Protein AF-0000000077039794 (afdb_homodimer)

Radius of gyration: 15.67 Å; Cα contacts (8 Å, |Δi|>4): 277; chains: 2; bounding box: 22×49×35 Å

Organism: Burkholderia multivorans (strain ATCC 17616 / 249) (NCBI:txid395019)

Foldseek 3Di:
DDKDWDDDVNWTKMWDADPVFWIFIDIPNDTDDIDGLVVLVVLLCVVDDVDDDCPVPDSNNSRVSVVVVVVVVD/DDKDWDDDVNWTKMWDADPVFWIFIDIPNDTDDIDGLVVLVVLLCVVDDVDDDCPVPDSNNSRVSVVVVVVVVD

Secondary structure (DSSP, 8-state):
-EEEEEEETTEEEEEEE-TTSEEEEEETTEEEEEEEHHHHHHHHHHHS-TT---TT-BHHHHHHHHHHHHHHH-/-EEEEEEETTEEEEEEE-TTSEEEEEETTEEEEEEEHHHHHHHHHHHS-TT---TT-BHHHHHHHHHHHHHHH-

Structure (mmCIF, N/CA/C/O backbone):
data_AF-0000000077039794-model_v1
#
loop_
_entity.id
_entity.type
_entity.pdbx_description
1 polymer 'Bacteriophage protein'
#
loop_
_atom_site.group_PDB
_atom_site.id
_atom_site.type_symbol
_atom_site.label_atom_id
_atom_site.label_alt_id
_atom_site.label_comp_id
_atom_site.label_asym_id
_atom_site.label_entity_id
_atom_site.label_seq_id
_atom_site.pdbx_PDB_ins_code
_atom_site.Cartn_x
_atom_site.Cartn_y
_atom_site.Cartn_z
_atom_site.occupancy
_atom_site.B_iso_or_equiv
_atom_site.auth_seq_id
_atom_site.auth_comp_id
_atom_site.auth_asym_id
_atom_site.auth_atom_id
_atom_site.pdbx_PDB_model_num
ATOM 1 N N . MET A 1 1 ? -3.852 9.547 -9.547 1 80.69 1 MET A N 1
ATOM 2 C CA . MET A 1 1 ? -3.273 10.227 -8.398 1 80.69 1 MET A CA 1
ATOM 3 C C . MET A 1 1 ? -4.293 10.352 -7.266 1 80.69 1 MET A C 1
ATOM 5 O O . MET A 1 1 ? -5.496 10.422 -7.516 1 80.69 1 MET A O 1
ATOM 9 N N . ILE A 1 2 ? -3.773 10.094 -6 1 92.56 2 ILE A N 1
ATOM 10 C CA . ILE A 1 2 ? -4.676 10.117 -4.855 1 92.56 2 ILE A CA 1
ATOM 11 C C . ILE A 1 2 ? -4.227 11.188 -3.865 1 92.56 2 ILE A C 1
ATOM 13 O O . ILE A 1 2 ? -3.045 11.273 -3.527 1 92.56 2 ILE A O 1
ATOM 17 N N . ASP A 1 3 ? -5.262 11.977 -3.473 1 94.94 3 ASP A N 1
ATOM 18 C CA . ASP A 1 3 ? -5.02 13 -2.461 1 94.94 3 ASP A CA 1
ATOM 19 C C . ASP A 1 3 ? -5.859 12.742 -1.21 1 94.94 3 ASP A C 1
ATOM 21 O O . ASP A 1 3 ? -7.062 12.484 -1.305 1 94.94 3 ASP A O 1
ATOM 25 N N . VAL A 1 4 ? -5.172 12.859 -0.052 1 96.81 4 VAL A N 1
ATOM 26 C CA . VAL A 1 4 ? -5.859 12.758 1.231 1 96.81 4 VAL A CA 1
ATOM 27 C C . VAL A 1 4 ? -5.594 14.016 2.059 1 96.81 4 VAL A C 1
ATOM 29 O O . VAL A 1 4 ? -4.445 14.453 2.182 1 96.81 4 VAL A O 1
ATOM 32 N N . PHE A 1 5 ? -6.672 14.516 2.562 1 96.88 5 PHE A N 1
ATOM 33 C CA . PHE A 1 5 ? -6.578 15.719 3.383 1 96.88 5 PHE A CA 1
ATOM 34 C C . PHE A 1 5 ? -7.023 15.43 4.812 1 96.88 5 PHE A C 1
ATOM 36 O O . PHE A 1 5 ? -7.973 14.68 5.031 1 96.88 5 PHE A O 1
ATOM 43 N N . GLN A 1 6 ? -6.219 16.109 5.73 1 96.94 6 GLN A N 1
ATOM 44 C CA . GLN A 1 6 ? -6.582 15.922 7.129 1 96.94 6 GLN A CA 1
ATOM 45 C C . GLN A 1 6 ? -6.117 17.109 7.98 1 96.94 6 GLN A C 1
ATOM 47 O O . GLN A 1 6 ? -4.988 17.578 7.828 1 96.94 6 GLN A O 1
ATOM 52 N N . THR A 1 7 ? -6.973 17.469 8.797 1 97.12 7 T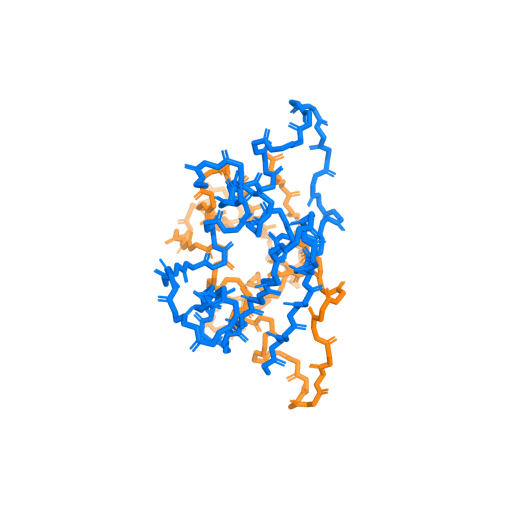HR A N 1
ATOM 53 C CA . THR A 1 7 ? -6.621 18.5 9.773 1 97.12 7 THR A CA 1
ATOM 54 C C . THR A 1 7 ? -6.48 17.891 11.172 1 97.12 7 THR A C 1
ATOM 56 O O . THR A 1 7 ? -7.355 17.141 11.617 1 97.12 7 THR A O 1
ATOM 59 N N . ILE A 1 8 ? -5.363 18.188 11.758 1 96.69 8 ILE A N 1
ATOM 60 C CA . ILE A 1 8 ? -5.09 17.734 13.125 1 96.69 8 ILE A CA 1
ATOM 61 C C . ILE A 1 8 ? -4.84 18.953 14.023 1 96.69 8 ILE A C 1
ATOM 63 O O . ILE A 1 8 ? -3.82 19.625 13.891 1 96.69 8 ILE A O 1
ATOM 67 N N . GLY A 1 9 ? -5.727 19.141 15 1 94.94 9 GLY A N 1
ATOM 68 C CA . GLY A 1 9 ? -5.676 20.422 15.688 1 94.94 9 GLY A CA 1
ATOM 69 C C . GLY A 1 9 ? -5.805 21.594 14.742 1 94.94 9 GLY A C 1
ATOM 70 O O . GLY A 1 9 ? -6.773 21.688 13.984 1 94.94 9 GLY A O 1
ATOM 71 N N . SER A 1 10 ? -4.797 22.438 14.781 1 94 10 SER A N 1
ATOM 72 C CA . SER A 1 10 ? -4.797 23.609 13.914 1 94 10 SER A CA 1
ATOM 73 C C . SER A 1 10 ? -3.91 23.391 12.695 1 94 10 SER A C 1
ATOM 75 O O . SER A 1 10 ? -3.783 24.281 11.852 1 94 10 SER A O 1
ATOM 77 N N . ARG A 1 11 ? -3.379 22.281 12.578 1 96.94 11 ARG A N 1
ATOM 78 C CA . ARG A 1 11 ? -2.441 21.969 11.508 1 96.94 11 ARG A CA 1
ATOM 79 C C . ARG A 1 11 ? -3.145 21.281 10.344 1 96.94 11 ARG A C 1
ATOM 81 O O . ARG A 1 11 ? -3.838 20.281 10.547 1 96.94 11 ARG A O 1
ATOM 88 N N . ALA A 1 12 ? -3.037 21.828 9.125 1 97.88 12 ALA A N 1
ATOM 89 C CA . ALA A 1 12 ? -3.615 21.234 7.918 1 97.88 12 ALA A CA 1
ATOM 90 C C . ALA A 1 12 ? -2.582 20.391 7.168 1 97.88 12 ALA A C 1
ATOM 92 O O . ALA A 1 12 ? -1.503 20.891 6.832 1 97.88 12 ALA A O 1
ATOM 93 N N . PHE A 1 13 ? -2.902 19.156 6.934 1 98.19 13 PHE A N 1
ATOM 94 C CA . PHE A 1 13 ? -1.989 18.25 6.246 1 98.19 13 PHE A CA 1
ATOM 95 C C . PHE A 1 13 ? -2.627 17.703 4.973 1 98.19 13 PHE A C 1
ATOM 97 O O . PHE A 1 13 ? -3.852 17.609 4.875 1 98.19 13 PHE A O 1
ATOM 104 N N . SER A 1 14 ? -1.766 17.297 4.035 1 97.56 14 SER A N 1
ATOM 105 C CA . SER A 1 14 ? -2.178 16.5 2.883 1 97.56 14 SER A CA 1
ATOM 106 C C . SER A 1 14 ? -1.088 15.523 2.471 1 97.56 14 SER A C 1
ATOM 108 O O . SER A 1 14 ? 0.091 15.742 2.76 1 97.56 14 SER A O 1
ATOM 110 N N . ALA A 1 15 ? -1.501 14.484 1.941 1 97.69 15 ALA A N 1
ATOM 111 C CA . ALA A 1 15 ? -0.62 13.477 1.356 1 97.69 15 ALA A CA 1
ATOM 112 C C . ALA A 1 15 ? -1.024 13.164 -0.081 1 97.69 15 ALA A C 1
ATOM 114 O O . ALA A 1 15 ? -2.201 12.922 -0.363 1 97.69 15 ALA A O 1
ATOM 115 N N . HIS A 1 16 ? -0.056 13.227 -1.006 1 96.5 16 HIS A N 1
ATOM 116 C CA . HIS A 1 16 ? -0.249 12.953 -2.426 1 96.5 16 HIS A CA 1
ATOM 117 C C . HIS A 1 16 ? 0.444 11.656 -2.836 1 96.5 16 HIS A C 1
ATOM 119 O O . HIS A 1 16 ? 1.665 11.531 -2.715 1 96.5 16 HIS A O 1
ATOM 125 N N . LEU A 1 17 ? -0.422 10.734 -3.307 1 96.44 17 LEU A N 1
ATOM 126 C CA . LEU A 1 17 ? 0.13 9.461 -3.773 1 96.44 17 LEU A CA 1
ATOM 127 C C . LEU A 1 17 ? 0.206 9.43 -5.297 1 96.44 17 LEU A C 1
ATOM 129 O O . LEU A 1 17 ? -0.817 9.539 -5.977 1 96.44 17 LEU A O 1
ATOM 133 N N . ALA A 1 18 ? 1.431 9.297 -5.801 1 94.19 18 ALA A N 1
ATOM 134 C CA . ALA A 1 18 ? 1.662 9.18 -7.238 1 94.19 18 ALA A CA 1
ATOM 135 C C . ALA A 1 18 ? 1.471 7.738 -7.707 1 94.19 18 ALA A C 1
ATOM 137 O O . ALA A 1 18 ? 1.396 6.816 -6.887 1 94.19 18 ALA A O 1
ATOM 138 N N . LYS A 1 19 ? 1.466 7.578 -8.977 1 89.75 19 LYS A N 1
ATOM 139 C CA . LYS A 1 19 ? 1.225 6.27 -9.586 1 89.75 19 LYS A CA 1
ATOM 140 C C . LYS A 1 19 ? 2.381 5.312 -9.305 1 89.75 19 LYS A C 1
ATOM 142 O O . LYS A 1 19 ? 2.197 4.094 -9.305 1 89.75 19 LYS A O 1
ATOM 147 N N . ASP A 1 20 ? 3.525 5.863 -9.031 1 87.56 20 ASP A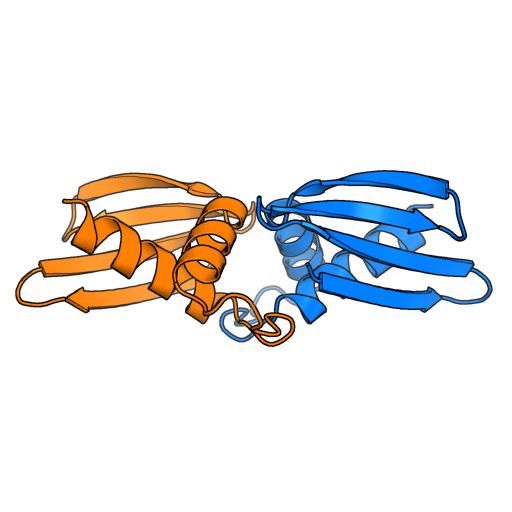 N 1
ATOM 148 C CA . ASP A 1 20 ? 4.703 5.031 -8.805 1 87.56 20 ASP A CA 1
ATOM 149 C C . ASP A 1 20 ? 4.844 4.664 -7.332 1 87.56 20 ASP A C 1
ATOM 151 O O . ASP A 1 20 ? 5.844 4.059 -6.93 1 87.56 20 ASP A O 1
ATOM 155 N N . GLY A 1 21 ? 3.906 5.102 -6.59 1 93.56 21 GLY A N 1
ATOM 156 C CA . GLY A 1 21 ? 3.881 4.691 -5.195 1 93.56 21 GLY A CA 1
ATOM 157 C C . GLY A 1 21 ? 4.555 5.688 -4.27 1 93.56 21 GLY A C 1
ATOM 158 O O . GLY A 1 21 ? 4.629 5.469 -3.059 1 93.56 21 GLY A O 1
ATOM 159 N N . MET A 1 22 ? 4.977 6.801 -4.758 1 95.81 22 MET A N 1
ATOM 160 C CA . MET A 1 22 ? 5.582 7.852 -3.945 1 95.81 22 MET A CA 1
ATOM 161 C C . MET A 1 22 ? 4.508 8.703 -3.277 1 95.81 22 MET A C 1
ATOM 163 O O . MET A 1 22 ? 3.508 9.055 -3.904 1 95.81 22 MET A O 1
ATOM 167 N N . VAL A 1 23 ? 4.785 8.977 -2.053 1 97.19 23 VAL A N 1
ATOM 168 C CA . VAL A 1 23 ? 3.871 9.812 -1.283 1 97.19 23 VAL A CA 1
ATOM 169 C C . VAL A 1 23 ? 4.559 11.125 -0.914 1 97.19 23 VAL A C 1
ATOM 171 O O . VAL A 1 23 ? 5.641 11.125 -0.323 1 97.19 23 VAL A O 1
ATOM 174 N N . THR A 1 24 ? 3.936 12.211 -1.248 1 98.19 24 THR A N 1
ATOM 175 C CA . THR A 1 24 ? 4.395 13.531 -0.819 1 98.19 24 THR A CA 1
ATOM 176 C C . THR A 1 24 ? 3.514 14.07 0.305 1 98.19 24 THR A C 1
ATOM 178 O O . THR A 1 24 ? 2.309 14.25 0.123 1 98.19 24 THR A O 1
ATOM 181 N N . LEU A 1 25 ? 4.141 14.234 1.452 1 98.19 25 LEU A N 1
ATOM 182 C CA . LEU A 1 25 ? 3.43 14.805 2.594 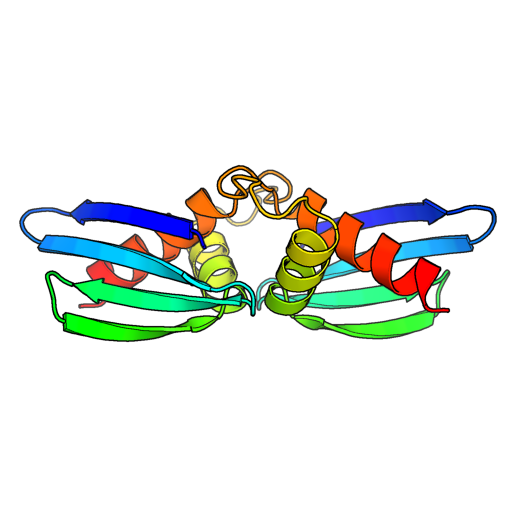1 98.19 25 LEU A CA 1
ATOM 183 C C . LEU A 1 25 ? 3.59 16.312 2.639 1 98.19 25 LEU A C 1
ATOM 185 O O . LEU A 1 25 ? 4.707 16.828 2.533 1 98.19 25 LEU A O 1
ATOM 189 N N . MET A 1 26 ? 2.434 16.938 2.793 1 98.25 26 MET A N 1
ATOM 190 C CA . MET A 1 26 ? 2.418 18.406 2.865 1 98.25 26 MET A CA 1
ATOM 191 C C . MET A 1 26 ? 1.824 18.875 4.188 1 98.25 26 MET A C 1
ATOM 193 O O . MET A 1 26 ? 0.861 18.281 4.688 1 98.25 26 MET A O 1
ATOM 197 N N . GLU A 1 27 ? 2.402 19.828 4.746 1 97.94 27 GLU A N 1
ATOM 198 C CA . GLU A 1 27 ? 1.771 20.625 5.793 1 97.94 27 GLU A CA 1
ATOM 199 C C . GLU A 1 27 ? 1.485 22.047 5.301 1 97.94 27 GLU A C 1
ATOM 201 O O . GLU A 1 27 ? 2.406 22.781 4.938 1 97.94 27 GLU A O 1
ATOM 206 N N . GLN A 1 28 ? 0.243 22.281 5.293 1 93.38 28 GLN A N 1
ATOM 207 C CA . GLN A 1 28 ? -0.171 23.516 4.625 1 93.38 28 GLN A CA 1
ATOM 208 C C . GLN A 1 28 ? 0.319 23.547 3.182 1 93.38 28 GLN A C 1
ATOM 210 O O . GLN A 1 28 ? -0.074 22.703 2.365 1 93.38 28 GLN A O 1
ATOM 215 N N . ARG A 1 29 ? 1.239 24.359 2.744 1 90.38 29 ARG A N 1
ATOM 216 C CA . ARG A 1 29 ? 1.673 24.469 1.354 1 90.38 29 ARG A CA 1
ATOM 217 C C . ARG A 1 29 ? 3.141 24.078 1.206 1 90.38 29 ARG A C 1
ATOM 219 O O . ARG A 1 29 ? 3.729 24.25 0.136 1 90.38 29 ARG A O 1
ATOM 226 N N . HIS A 1 30 ? 3.639 23.422 2.281 1 95.94 30 HIS A N 1
ATOM 227 C CA . HIS A 1 30 ? 5.055 23.062 2.254 1 95.94 30 HIS A CA 1
ATOM 228 C C . HIS A 1 30 ? 5.238 21.547 2.287 1 95.94 30 HIS A C 1
ATOM 230 O O . HIS A 1 30 ? 4.598 20.859 3.08 1 95.94 30 HIS A O 1
ATOM 236 N N . GLU A 1 31 ? 6.086 21.094 1.365 1 97.56 31 GLU A N 1
ATOM 237 C CA . GLU A 1 31 ? 6.457 19.688 1.432 1 97.56 31 GLU A CA 1
ATOM 238 C C . GLU A 1 31 ? 7.301 19.391 2.67 1 97.56 31 GLU A C 1
ATOM 240 O O . GLU A 1 31 ? 8.305 20.062 2.916 1 97.56 31 GLU A O 1
ATOM 245 N N . VAL A 1 32 ? 6.93 18.344 3.467 1 97.81 32 VAL A N 1
ATOM 246 C CA . VAL A 1 32 ? 7.621 18.094 4.727 1 97.81 32 VAL A CA 1
ATOM 247 C C . VAL A 1 32 ? 8.273 16.703 4.684 1 97.81 32 VAL A C 1
ATOM 249 O O . VAL A 1 32 ? 9.148 16.406 5.496 1 97.81 32 VAL A O 1
ATOM 252 N N . ASP A 1 33 ? 7.832 15.844 3.777 1 96 33 ASP A N 1
ATOM 253 C CA . ASP A 1 33 ? 8.398 14.5 3.645 1 96 33 ASP A CA 1
ATOM 254 C C . ASP A 1 33 ? 8.055 13.891 2.289 1 96 33 ASP A C 1
ATOM 256 O O . ASP A 1 33 ? 7.082 14.297 1.649 1 96 33 ASP A O 1
ATOM 260 N N . ARG A 1 34 ? 8.93 13.078 1.786 1 96.5 34 ARG A N 1
ATOM 261 C CA . ARG A 1 34 ? 8.719 12.273 0.587 1 96.5 34 ARG A CA 1
ATOM 262 C C . ARG A 1 34 ? 9.102 10.82 0.838 1 96.5 34 ARG A C 1
ATOM 264 O O . ARG A 1 34 ? 10.266 10.5 1.058 1 96.5 34 ARG A O 1
ATOM 271 N N . VAL A 1 35 ? 8.047 9.969 0.854 1 96.25 35 VAL A N 1
ATOM 272 C CA . VAL A 1 35 ? 8.234 8.562 1.22 1 96.25 35 VAL A CA 1
ATOM 273 C C . VAL A 1 35 ? 7.473 7.672 0.246 1 96.25 35 VAL A C 1
ATOM 275 O O . VAL A 1 35 ? 6.992 8.141 -0.79 1 96.25 35 VAL A O 1
ATOM 278 N N . THR A 1 36 ? 7.48 6.422 0.542 1 96.25 36 THR A N 1
ATOM 279 C CA . THR A 1 36 ? 6.754 5.492 -0.314 1 96.25 36 THR A CA 1
ATOM 280 C C . THR A 1 36 ? 5.492 4.984 0.385 1 96.25 36 THR A C 1
ATOM 282 O O . THR A 1 36 ? 5.336 5.16 1.596 1 96.25 36 THR A O 1
ATOM 285 N N . LEU A 1 37 ? 4.629 4.332 -0.39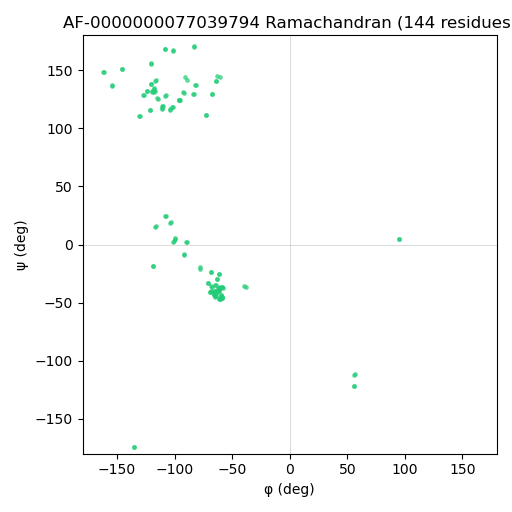8 1 96.62 37 LEU A N 1
ATOM 286 C CA . LEU A 1 37 ? 3.424 3.734 0.161 1 96.62 37 LEU A CA 1
ATOM 287 C C . LEU A 1 37 ? 3.773 2.662 1.188 1 96.62 37 LEU A C 1
ATOM 289 O O . LEU A 1 37 ? 3.035 2.457 2.154 1 96.62 37 LEU A O 1
ATOM 293 N N . ALA A 1 38 ? 4.934 2.049 1.113 1 94.94 38 ALA A N 1
ATOM 294 C CA . ALA A 1 38 ? 5.398 1.077 2.1 1 94.94 38 ALA A CA 1
ATOM 295 C C . ALA A 1 38 ? 5.605 1.734 3.461 1 94.94 38 ALA A C 1
ATOM 297 O O . ALA A 1 38 ? 5.34 1.124 4.5 1 94.94 38 ALA A O 1
ATOM 298 N N . THR A 1 39 ? 6.027 2.924 3.441 1 95.06 39 THR A N 1
ATOM 299 C CA . THR A 1 39 ? 6.203 3.664 4.684 1 95.06 39 THR A CA 1
ATOM 300 C C . THR A 1 39 ? 4.855 3.975 5.328 1 95.06 39 THR A C 1
ATOM 302 O O . THR A 1 39 ? 4.719 3.936 6.551 1 95.06 39 THR A O 1
ATOM 305 N N . ALA A 1 40 ? 3.922 4.332 4.445 1 96.5 40 ALA A N 1
ATOM 306 C CA . ALA A 1 40 ? 2.572 4.566 4.949 1 96.5 40 ALA A CA 1
ATOM 307 C C . ALA A 1 40 ? 1.994 3.305 5.582 1 96.5 40 ALA A C 1
ATOM 309 O O . ALA A 1 40 ? 1.317 3.373 6.609 1 96.5 40 ALA A O 1
ATOM 310 N N . TYR A 1 41 ? 2.293 2.209 4.98 1 95.94 41 TYR A N 1
ATOM 311 C CA . TYR A 1 41 ? 1.854 0.936 5.543 1 95.94 41 TYR A CA 1
ATOM 312 C C . TYR A 1 41 ? 2.516 0.676 6.891 1 95.94 41 TYR A C 1
ATOM 314 O O . TYR A 1 41 ? 1.862 0.223 7.832 1 95.94 41 TYR A O 1
ATOM 322 N N . ALA A 1 42 ? 3.752 0.907 7.031 1 93.5 42 ALA A N 1
ATOM 323 C CA . ALA A 1 42 ? 4.461 0.727 8.297 1 93.5 42 ALA A CA 1
ATOM 324 C C . ALA A 1 42 ? 3.855 1.599 9.391 1 93.5 42 ALA A C 1
ATOM 326 O O . ALA A 1 42 ? 3.742 1.169 10.539 1 93.5 42 ALA A O 1
ATOM 327 N N . ALA A 1 43 ? 3.416 2.822 9.031 1 93.5 43 ALA A N 1
ATOM 328 C CA . ALA A 1 43 ? 2.764 3.717 9.984 1 93.5 43 ALA A CA 1
ATOM 329 C C . ALA A 1 43 ? 1.436 3.137 10.461 1 93.5 43 ALA A C 1
ATOM 331 O O . ALA A 1 43 ? 1.092 3.244 11.641 1 93.5 43 ALA A O 1
ATOM 332 N N . LEU A 1 44 ? 0.773 2.551 9.453 1 94.81 44 LEU A N 1
ATOM 333 C CA . LEU A 1 44 ? -0.5 1.931 9.805 1 94.81 44 LEU A CA 1
ATOM 334 C C . LEU A 1 44 ? -0.29 0.744 10.734 1 94.81 44 LEU A C 1
ATOM 336 O O . LEU A 1 44 ? -1.043 0.563 11.695 1 94.81 44 LEU A O 1
ATOM 340 N N . VAL A 1 45 ? 0.661 -0.053 10.492 1 93.31 45 VAL A N 1
ATOM 341 C CA . VAL A 1 45 ? 0.983 -1.206 11.328 1 93.31 45 VAL A CA 1
ATOM 342 C C . VAL A 1 45 ? 1.307 -0.745 12.742 1 93.31 45 VAL A C 1
ATOM 344 O O . VAL A 1 45 ? 0.825 -1.328 13.719 1 93.31 45 VAL A O 1
ATOM 347 N N . GLU A 1 46 ? 2.07 0.257 12.812 1 89.44 46 GLU A N 1
ATOM 348 C CA . GLU A 1 46 ? 2.447 0.798 14.109 1 89.44 46 GLU A CA 1
ATOM 349 C C . GLU A 1 46 ? 1.225 1.294 14.883 1 89.44 46 GLU A C 1
ATOM 351 O O . GLU A 1 46 ? 1.154 1.153 16.109 1 89.44 46 GLU A O 1
ATOM 356 N N . ALA A 1 47 ? 0.352 1.857 14.125 1 88.62 47 ALA A N 1
ATOM 357 C CA . ALA A 1 47 ? -0.837 2.428 14.758 1 88.62 47 ALA A CA 1
ATOM 358 C C . ALA A 1 47 ? -1.849 1.339 15.109 1 88.62 47 ALA A C 1
ATOM 360 O O . ALA A 1 47 ? -2.758 1.562 15.906 1 88.62 47 ALA A O 1
ATOM 361 N N . SER A 1 48 ? -1.658 0.224 14.43 1 86.75 48 SER A N 1
ATOM 362 C CA . SER A 1 48 ? -2.629 -0.852 14.609 1 86.75 48 SER A CA 1
ATOM 363 C C . SER A 1 48 ? -2.217 -1.791 15.734 1 86.75 48 SER A C 1
ATOM 365 O O . SER A 1 48 ? -1.028 -1.929 16.031 1 86.75 48 SER A O 1
ATOM 367 N N . GLU A 1 49 ? -3.188 -2.201 16.359 1 71.88 49 GLU A N 1
ATOM 368 C CA . GLU A 1 49 ? -2.906 -3.199 17.391 1 71.88 49 GLU A CA 1
ATOM 369 C C . GLU A 1 49 ? -2.328 -4.473 16.781 1 71.88 49 GLU A C 1
ATOM 371 O O . GLU A 1 49 ? -2.508 -4.734 15.594 1 71.88 49 GLU A O 1
ATOM 376 N N . GLN A 1 50 ? -1.41 -5.145 17.484 1 62.03 50 GLN A N 1
ATOM 377 C CA . GLN A 1 50 ? -0.571 -6.277 17.109 1 62.03 50 GLN A CA 1
ATOM 378 C C . GLN A 1 50 ? -1.346 -7.281 16.25 1 62.03 50 GLN A C 1
ATOM 380 O O . GLN A 1 50 ? -0.799 -7.855 15.312 1 62.03 50 GLN A O 1
ATOM 385 N N . GLU A 1 51 ? -2.555 -7.383 16.594 1 59.38 51 GLU A N 1
ATOM 386 C CA . GLU A 1 51 ? -3.191 -8.523 15.938 1 59.38 51 GLU A CA 1
ATOM 387 C C . GLU A 1 51 ? -4.164 -8.07 14.859 1 59.38 51 GLU A C 1
ATOM 389 O O . GLU A 1 51 ? -4.957 -8.875 14.352 1 59.38 51 GLU A O 1
ATOM 394 N N . ALA A 1 52 ? -3.939 -6.977 14.398 1 65.12 52 ALA A N 1
ATOM 395 C CA . ALA A 1 52 ? -4.969 -6.52 13.469 1 65.12 52 ALA A CA 1
ATOM 396 C C . ALA A 1 52 ? -4.734 -7.082 12.07 1 65.12 52 ALA A C 1
ATOM 398 O O . ALA A 1 52 ? -3.596 -7.172 11.617 1 65.12 52 ALA A O 1
ATOM 399 N N . ASP A 1 53 ? -5.816 -7.629 11.609 1 80.75 53 ASP A N 1
ATOM 400 C CA . ASP A 1 53 ? -5.828 -8.031 10.211 1 80.75 53 ASP A CA 1
ATOM 401 C C . ASP A 1 53 ? -5.914 -6.812 9.289 1 80.75 53 ASP A C 1
ATOM 403 O O . ASP A 1 53 ? -6.941 -6.133 9.242 1 80.75 53 ASP A O 1
ATOM 407 N N . LEU A 1 54 ? -4.812 -6.551 8.562 1 90.88 54 LEU A N 1
ATOM 408 C CA . LEU A 1 54 ? -4.727 -5.32 7.789 1 90.88 54 LEU A CA 1
ATOM 409 C C . LEU A 1 54 ? -4.945 -5.594 6.305 1 90.88 54 LEU A C 1
ATOM 411 O O . LEU A 1 54 ? -4.656 -4.742 5.461 1 90.88 54 LEU A O 1
ATOM 415 N N . ARG A 1 55 ? -5.555 -6.781 6.07 1 91.75 55 ARG A N 1
ATOM 416 C CA . ARG A 1 55 ? -5.84 -7.133 4.68 1 91.75 55 ARG A CA 1
ATOM 417 C C . ARG A 1 55 ? -6.828 -6.148 4.062 1 91.75 55 ARG A C 1
ATOM 419 O O . ARG A 1 55 ? -6.746 -5.852 2.867 1 91.75 55 ARG A O 1
ATOM 426 N N . ASP A 1 56 ? -7.684 -5.598 4.902 1 93.19 56 ASP A N 1
ATOM 427 C CA . ASP A 1 56 ? -8.742 -4.734 4.391 1 93.19 56 ASP A CA 1
ATOM 428 C C . ASP A 1 56 ? -8.375 -3.26 4.547 1 93.19 56 ASP A C 1
ATOM 430 O O . ASP A 1 56 ? -9.172 -2.377 4.234 1 93.19 56 ASP A O 1
ATOM 434 N N . ALA A 1 57 ? -7.145 -3.059 5.012 1 94.25 57 ALA A N 1
ATOM 435 C CA . ALA A 1 57 ? -6.703 -1.669 5.086 1 94.25 57 ALA A CA 1
ATOM 436 C C . ALA A 1 57 ? -6.625 -1.043 3.693 1 94.25 57 ALA A C 1
ATOM 438 O O . ALA A 1 57 ? -6.176 -1.685 2.742 1 94.25 57 ALA A O 1
ATOM 439 N N . THR A 1 58 ? -7.027 0.173 3.617 1 96.06 58 THR A N 1
ATOM 440 C CA . THR A 1 58 ? -7.105 0.849 2.328 1 96.06 58 THR A CA 1
ATOM 441 C C . THR A 1 58 ? -5.906 1.771 2.127 1 96.06 58 THR A C 1
ATOM 443 O O . THR A 1 58 ? -5.207 2.109 3.086 1 96.06 58 THR A O 1
ATOM 446 N N . VAL A 1 59 ? -5.812 2.164 0.898 1 96.38 59 VAL A N 1
ATOM 447 C CA . VAL A 1 59 ? -4.801 3.16 0.556 1 96.38 59 VAL A CA 1
ATOM 448 C C . VAL A 1 59 ? -5.043 4.438 1.359 1 96.38 59 VAL A C 1
ATOM 450 O O . VAL A 1 59 ? -4.113 4.98 1.964 1 96.38 59 VAL A O 1
ATOM 453 N N . GLU A 1 60 ? -6.309 4.82 1.423 1 96.5 60 GLU A N 1
ATOM 454 C CA . GLU A 1 60 ? -6.621 6.031 2.178 1 96.5 60 GLU A CA 1
ATOM 455 C C . GLU A 1 60 ? -6.266 5.867 3.652 1 96.5 60 GLU A C 1
ATOM 457 O O . GLU A 1 60 ? -5.715 6.785 4.266 1 96.5 60 GLU A O 1
ATOM 462 N N . GLY A 1 61 ? -6.543 4.703 4.148 1 95.44 61 GLY A N 1
ATOM 463 C CA . GLY A 1 61 ? -6.211 4.449 5.539 1 95.44 61 GLY A CA 1
ATOM 464 C C . GLY A 1 61 ? -4.723 4.531 5.824 1 95.44 61 GLY A C 1
ATOM 465 O O . GLY A 1 61 ? -4.312 5.066 6.855 1 95.44 61 GLY A O 1
ATOM 466 N N . MET A 1 62 ? -4.004 4.035 4.934 1 96.56 62 MET A N 1
ATOM 467 C CA . MET A 1 62 ? -2.551 4.062 5.082 1 96.56 62 MET A CA 1
ATOM 468 C C . MET A 1 62 ? -2.029 5.496 5.047 1 96.56 62 MET A C 1
ATOM 470 O O . MET A 1 62 ? -1.183 5.871 5.859 1 96.56 62 MET A O 1
ATOM 474 N N . MET A 1 63 ? -2.592 6.262 4.145 1 97.31 63 MET A N 1
ATOM 475 C CA . MET A 1 63 ? -2.156 7.648 4.008 1 97.31 63 MET A CA 1
ATOM 476 C C . MET A 1 63 ? -2.553 8.469 5.234 1 97.31 63 MET A C 1
ATOM 478 O O . MET A 1 63 ? -1.781 9.305 5.699 1 97.31 63 MET A O 1
ATOM 482 N N . ARG A 1 64 ? -3.645 8.172 5.762 1 97.38 64 ARG A N 1
ATOM 483 C CA . ARG A 1 64 ? -4.074 8.867 6.973 1 97.38 64 ARG A CA 1
ATOM 484 C C . ARG A 1 64 ? -3.18 8.5 8.156 1 97.38 64 ARG A C 1
ATOM 486 O O . ARG A 1 64 ? -2.846 9.359 8.977 1 97.38 64 ARG A O 1
ATOM 493 N N . ALA A 1 65 ? -2.82 7.258 8.242 1 96.56 65 ALA A N 1
ATOM 494 C CA . ALA A 1 65 ? -1.923 6.82 9.312 1 96.56 65 ALA A CA 1
ATOM 495 C C . ALA A 1 65 ? -0.573 7.527 9.211 1 96.56 65 ALA A C 1
ATOM 497 O O . ALA A 1 65 ? 0.023 7.883 10.234 1 96.56 65 ALA A O 1
ATOM 498 N N . LEU A 1 66 ? -0.14 7.68 7.988 1 97 66 LEU A N 1
ATOM 499 C CA . LEU A 1 66 ? 1.111 8.391 7.758 1 97 66 LEU A CA 1
ATOM 500 C C . LEU A 1 66 ? 1.021 9.828 8.266 1 97 66 LEU A C 1
ATOM 502 O O . LEU A 1 66 ? 1.929 10.305 8.953 1 97 66 LEU A O 1
ATOM 506 N N . ILE A 1 67 ? -0.1 10.5 7.91 1 97.94 67 ILE A N 1
ATOM 507 C CA . ILE A 1 67 ? -0.318 11.875 8.336 1 97.94 67 ILE A CA 1
ATOM 508 C C . ILE A 1 67 ? -0.323 11.945 9.867 1 97.94 67 ILE A C 1
ATOM 510 O O . ILE A 1 67 ? 0.367 12.781 10.461 1 97.94 67 ILE A O 1
ATOM 514 N N . GLN A 1 68 ? -1.003 11.047 10.461 1 97.25 68 GLN A N 1
ATOM 515 C CA . GLN A 1 68 ? -1.114 11.031 11.914 1 97.25 68 GLN A CA 1
ATOM 516 C C . GLN A 1 68 ? 0.24 10.773 12.562 1 97.25 68 GLN A C 1
ATOM 518 O O . GLN A 1 68 ? 0.579 11.398 13.57 1 97.25 68 GLN A O 1
ATOM 523 N N . GLY A 1 69 ? 0.931 9.82 12.016 1 95.44 69 GLY A N 1
ATOM 524 C CA . GLY A 1 69 ? 2.256 9.539 12.547 1 95.44 69 GLY A CA 1
ATOM 525 C C . GLY A 1 69 ? 3.186 10.734 12.492 1 95.44 69 GLY A C 1
ATOM 526 O O . GLY A 1 69 ? 3.904 11.016 13.453 1 95.44 69 GLY A O 1
ATOM 527 N N . TYR A 1 70 ? 3.186 11.383 11.352 1 96.38 70 TYR A N 1
ATOM 528 C CA . TYR A 1 70 ? 4.02 12.57 11.195 1 96.38 70 TYR A CA 1
ATOM 529 C C . TYR A 1 70 ? 3.619 13.656 12.195 1 96.38 70 TYR A C 1
ATOM 531 O O . TYR A 1 70 ? 4.477 14.281 12.82 1 96.38 70 TYR A O 1
ATOM 539 N N . ALA A 1 71 ? 2.33 13.953 12.344 1 96.19 71 ALA A N 1
ATOM 540 C CA . ALA A 1 71 ? 1.817 14.984 13.242 1 96.19 71 ALA A CA 1
ATOM 541 C C . ALA A 1 71 ? 2.238 14.719 14.68 1 96.19 71 ALA A C 1
ATOM 543 O O . ALA A 1 71 ? 2.537 15.648 15.43 1 96.19 71 ALA A O 1
ATOM 544 N N . ARG A 1 72 ? 2.254 13.5 15.023 1 94.56 72 ARG A N 1
ATOM 545 C CA . ARG A 1 72 ? 2.59 13.125 16.391 1 94.56 72 ARG A CA 1
ATOM 546 C C . ARG A 1 72 ? 4.07 13.352 16.672 1 94.56 72 ARG A C 1
ATOM 548 O O . ARG A 1 72 ? 4.457 13.641 17.812 1 94.56 72 ARG A O 1
ATOM 555 N N . SER A 1 73 ? 4.855 13.18 15.703 1 93 73 SER A N 1
ATOM 556 C CA . SER A 1 73 ? 6.301 13.227 15.906 1 93 73 SER A CA 1
ATOM 557 C C . SER A 1 73 ? 6.84 14.633 15.688 1 93 73 SER A C 1
ATOM 559 O O . SER A 1 73 ? 8.031 14.891 15.898 1 93 73 SER A O 1
ATOM 561 N N . HIS A 1 74 ? 6.066 15.523 15.211 1 88.75 74 HIS A N 1
ATOM 562 C CA . HIS A 1 74 ? 6.457 16.906 14.953 1 88.75 74 HIS A CA 1
ATOM 563 C C . HIS A 1 74 ? 5.402 17.891 15.461 1 88.75 74 HIS A C 1
ATOM 565 O O . HIS A 1 74 ? 5.73 18.969 15.93 1 88.75 74 HIS A O 1
ATOM 571 N N . MET B 1 1 ? 1.501 -9.734 9.945 1 80.75 1 MET B N 1
ATOM 572 C CA . MET B 1 1 ? 1.891 -10.297 8.648 1 80.75 1 MET B CA 1
ATOM 573 C C . MET B 1 1 ? 0.664 -10.719 7.848 1 80.75 1 MET B C 1
ATOM 575 O O . MET B 1 1 ? -0.363 -11.086 8.422 1 80.75 1 MET B O 1
ATOM 579 N N . ILE B 1 2 ? 0.732 -10.375 6.488 1 92.5 2 ILE B N 1
ATOM 580 C CA . ILE B 1 2 ? -0.424 -10.664 5.648 1 92.5 2 ILE B CA 1
ATOM 581 C C . ILE B 1 2 ? -0.023 -11.625 4.531 1 92.5 2 ILE B C 1
ATOM 583 O O . ILE B 1 2 ? 0.998 -11.43 3.869 1 92.5 2 ILE B O 1
ATOM 587 N N . ASP B 1 3 ? -0.89 -12.664 4.422 1 94.88 3 ASP B N 1
ATOM 588 C CA . ASP B 1 3 ? -0.701 -13.625 3.344 1 94.88 3 ASP B CA 1
ATOM 589 C C . ASP B 1 3 ? -1.902 -13.633 2.4 1 94.88 3 ASP B C 1
ATOM 591 O O . ASP B 1 3 ? -3.049 -13.68 2.848 1 94.88 3 ASP B O 1
ATOM 595 N N . VAL B 1 4 ? -1.584 -13.625 1.095 1 96.81 4 VAL B N 1
ATOM 596 C CA . VAL B 1 4 ? -2.615 -13.758 0.07 1 96.81 4 VAL B CA 1
ATOM 597 C C . VAL B 1 4 ? -2.291 -14.938 -0.845 1 96.81 4 VAL B C 1
ATOM 599 O O . VAL B 1 4 ? -1.157 -15.07 -1.312 1 96.81 4 VAL B O 1
ATOM 602 N N . PHE B 1 5 ? -3.295 -15.703 -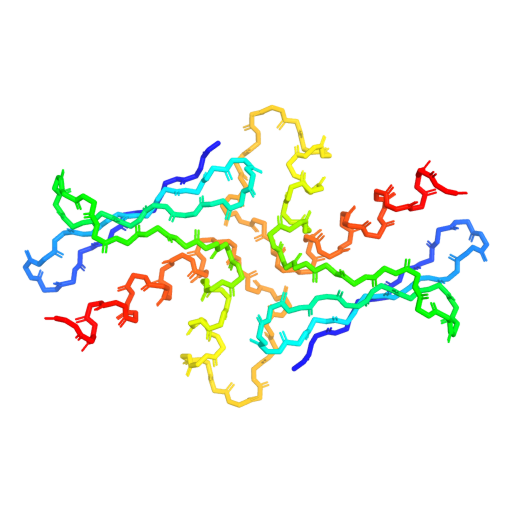1.036 1 96.81 5 PHE B N 1
ATOM 603 C CA . PHE B 1 5 ? -3.143 -16.875 -1.895 1 96.81 5 PHE B CA 1
ATOM 604 C C . PHE B 1 5 ? -4.043 -16.766 -3.119 1 96.81 5 PHE B C 1
ATOM 606 O O . PHE B 1 5 ? -5.176 -16.281 -3.023 1 96.81 5 PHE B O 1
ATOM 613 N N . GLN B 1 6 ? -3.395 -17.25 -4.25 1 96.94 6 GLN B N 1
ATOM 614 C CA . GLN B 1 6 ? -4.184 -17.203 -5.477 1 96.94 6 GLN B CA 1
ATOM 615 C C . GLN B 1 6 ? -3.707 -18.266 -6.469 1 96.94 6 GLN B C 1
ATOM 617 O O . GLN B 1 6 ? -2.504 -18.438 -6.672 1 96.94 6 GLN B O 1
ATOM 622 N N . THR B 1 7 ? -4.633 -18.875 -7.008 1 97.12 7 THR B N 1
ATOM 623 C CA . THR B 1 7 ? -4.336 -19.812 -8.086 1 97.12 7 THR B CA 1
ATOM 624 C C . THR B 1 7 ? -4.762 -19.25 -9.43 1 97.12 7 THR B C 1
ATOM 626 O O . THR B 1 7 ? -5.883 -18.766 -9.578 1 97.12 7 THR B O 1
ATOM 629 N N . ILE B 1 8 ? -3.842 -19.281 -10.336 1 96.62 8 ILE B N 1
ATOM 630 C CA . ILE B 1 8 ? -4.094 -18.828 -11.703 1 96.62 8 ILE B CA 1
ATOM 631 C C . ILE B 1 8 ? -3.82 -19.969 -12.68 1 96.62 8 ILE B C 1
ATOM 633 O O . ILE B 1 8 ? -2.668 -20.375 -12.875 1 96.62 8 ILE B O 1
ATOM 637 N N . GLY B 1 9 ? -4.883 -20.422 -13.367 1 95 9 GLY B N 1
ATOM 638 C CA . GLY B 1 9 ? -4.715 -21.672 -14.078 1 95 9 GLY B CA 1
ATOM 639 C C . GLY B 1 9 ? -4.27 -22.812 -13.18 1 95 9 GLY B C 1
ATOM 640 O O . GLY B 1 9 ? -4.922 -23.109 -12.18 1 95 9 GLY B O 1
ATOM 641 N N . SER B 1 10 ? -3.146 -23.375 -13.531 1 94 10 SER B N 1
ATOM 642 C CA . SER B 1 10 ? -2.6 -24.484 -12.742 1 94 10 SER B CA 1
ATOM 643 C C . SER B 1 10 ? -1.482 -24 -11.828 1 94 10 SER B C 1
ATOM 645 O O . SER B 1 10 ? -0.901 -24.797 -11.086 1 94 10 SER B O 1
ATOM 647 N N . ARG B 1 11 ? -1.22 -22.797 -11.836 1 96.94 11 ARG B N 1
ATOM 648 C CA . ARG B 1 11 ? -0.117 -22.219 -11.07 1 96.94 11 ARG B CA 1
ATOM 649 C C . ARG B 1 11 ? -0.604 -21.672 -9.734 1 96.94 11 ARG B C 1
ATOM 651 O O . ARG B 1 11 ? -1.549 -20.875 -9.695 1 96.94 11 ARG B O 1
ATOM 658 N N . ALA B 1 12 ? -0.014 -22.125 -8.633 1 97.81 12 ALA B N 1
ATOM 659 C CA . ALA B 1 12 ? -0.346 -21.641 -7.289 1 97.81 12 ALA B CA 1
ATOM 660 C C . ALA B 1 12 ? 0.62 -20.547 -6.84 1 97.81 12 ALA B C 1
ATOM 662 O O . ALA B 1 12 ? 1.838 -20.75 -6.855 1 97.81 12 ALA B O 1
ATOM 663 N N . PHE B 1 13 ? 0.062 -19.422 -6.484 1 98.12 13 PHE B N 1
ATOM 664 C CA . PHE B 1 13 ? 0.88 -18.297 -6.059 1 98.12 13 PHE B CA 1
ATOM 665 C C . PHE B 1 13 ? 0.522 -17.875 -4.637 1 98.12 13 PHE B C 1
ATOM 667 O O . PHE B 1 13 ? -0.604 -18.078 -4.184 1 98.12 13 PHE B O 1
ATOM 674 N N . SER B 1 14 ? 1.499 -17.234 -3.967 1 97.5 14 SER B N 1
ATOM 675 C CA . SER B 1 14 ? 1.25 -16.516 -2.717 1 97.5 14 SER B CA 1
ATOM 676 C C . SER B 1 14 ? 2.133 -15.281 -2.6 1 97.5 14 SER B C 1
ATOM 678 O O . SER B 1 14 ? 3.193 -15.203 -3.225 1 97.5 14 SER B O 1
ATOM 680 N N . ALA B 1 15 ? 1.644 -14.359 -1.93 1 97.62 15 ALA B N 1
ATOM 681 C CA . ALA B 1 15 ? 2.375 -13.148 -1.588 1 97.62 15 ALA B CA 1
ATOM 682 C C . ALA B 1 15 ? 2.336 -12.883 -0.084 1 97.62 15 ALA B C 1
ATOM 684 O O . ALA B 1 15 ? 1.27 -12.938 0.534 1 97.62 15 ALA B O 1
ATOM 685 N N . HIS B 1 16 ? 3.498 -12.672 0.521 1 96.44 16 HIS B N 1
ATOM 686 C CA . HIS B 1 16 ? 3.66 -12.406 1.945 1 96.44 16 HIS B CA 1
ATOM 687 C C . HIS B 1 16 ? 4.102 -10.961 2.188 1 96.44 16 HIS B C 1
ATOM 689 O O . HIS B 1 16 ? 5.16 -10.547 1.717 1 96.44 16 HIS B O 1
ATOM 695 N N . LEU B 1 17 ? 3.215 -10.266 2.928 1 96.44 17 LEU B N 1
ATOM 696 C CA . LEU B 1 17 ? 3.545 -8.883 3.262 1 96.44 17 LEU B CA 1
ATOM 697 C C . LEU B 1 17 ? 4.047 -8.781 4.699 1 96.44 17 LEU B C 1
ATOM 699 O O . LEU B 1 17 ? 3.326 -9.109 5.641 1 96.44 17 LEU B O 1
ATOM 703 N N . ALA B 1 18 ? 5.293 -8.328 4.836 1 94.19 18 ALA B N 1
ATOM 704 C CA . ALA B 1 18 ? 5.895 -8.102 6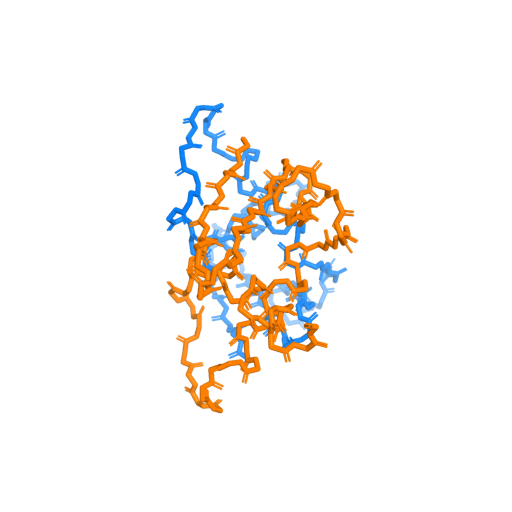.145 1 94.19 18 ALA B CA 1
ATOM 705 C C . ALA B 1 18 ? 5.496 -6.738 6.703 1 94.19 18 ALA B C 1
ATOM 707 O O . ALA B 1 18 ? 4.957 -5.898 5.98 1 94.19 18 ALA B O 1
ATOM 708 N N . LYS B 1 19 ? 5.82 -6.543 7.918 1 89.69 19 LYS B N 1
ATOM 709 C CA . LYS B 1 19 ? 5.449 -5.316 8.617 1 89.69 19 LYS B CA 1
ATOM 710 C C . LYS B 1 19 ? 6.195 -4.109 8.055 1 89.69 19 LYS B C 1
ATOM 712 O O . LYS B 1 19 ? 5.723 -2.977 8.156 1 89.69 19 LYS B O 1
ATOM 717 N N . ASP B 1 20 ? 7.32 -4.359 7.449 1 87.44 20 ASP B N 1
ATOM 718 C CA . ASP B 1 20 ? 8.141 -3.268 6.93 1 87.44 20 ASP B CA 1
ATOM 719 C C . ASP B 1 20 ? 7.754 -2.928 5.492 1 87.44 20 ASP B C 1
ATOM 721 O O . ASP B 1 20 ? 8.406 -2.107 4.848 1 87.44 20 ASP B O 1
ATOM 725 N N . GLY B 1 21 ? 6.777 -3.619 5.035 1 93.56 21 GLY B N 1
ATOM 726 C CA . GLY B 1 21 ? 6.25 -3.281 3.721 1 93.56 21 GLY B CA 1
ATOM 727 C C . GLY B 1 21 ? 6.852 -4.109 2.604 1 93.56 21 GLY B C 1
ATOM 728 O O . GLY B 1 21 ? 6.52 -3.92 1.433 1 93.56 21 GLY B O 1
ATOM 729 N N . MET B 1 22 ? 7.668 -5.066 2.904 1 95.75 22 MET B N 1
ATOM 730 C CA . MET B 1 22 ? 8.25 -5.965 1.909 1 95.75 22 MET B CA 1
ATOM 731 C C . MET B 1 22 ? 7.277 -7.082 1.549 1 95.75 22 MET B C 1
ATOM 733 O O . MET B 1 22 ? 6.621 -7.645 2.426 1 95.75 22 MET B O 1
ATOM 737 N N . VAL B 1 23 ? 7.238 -7.32 0.283 1 97.19 23 VAL B N 1
ATOM 738 C CA . VAL B 1 23 ? 6.375 -8.383 -0.221 1 97.19 23 VAL B CA 1
ATOM 739 C C . VAL B 1 23 ? 7.227 -9.5 -0.821 1 97.19 23 VAL B C 1
ATOM 741 O O . VAL B 1 23 ? 8.055 -9.258 -1.704 1 97.19 23 VAL B O 1
ATOM 744 N N . THR B 1 24 ? 7.023 -10.688 -0.349 1 98.12 24 THR B N 1
ATOM 745 C CA . THR B 1 24 ? 7.652 -11.867 -0.938 1 98.12 24 THR B CA 1
ATOM 746 C C . THR B 1 24 ? 6.648 -12.648 -1.779 1 98.12 24 THR B C 1
ATOM 748 O O . THR B 1 24 ? 5.633 -13.125 -1.264 1 98.12 24 THR B O 1
ATOM 751 N N . LEU B 1 25 ? 6.949 -12.711 -3.057 1 98.19 25 LEU B N 1
ATOM 752 C CA . LEU B 1 25 ? 6.102 -13.477 -3.965 1 98.19 25 LEU B CA 1
ATOM 753 C C . LEU B 1 25 ? 6.613 -14.906 -4.105 1 98.19 25 LEU B C 1
ATOM 755 O O . LEU B 1 25 ? 7.805 -15.125 -4.344 1 98.19 25 LEU B O 1
ATOM 759 N N . MET B 1 26 ? 5.652 -15.789 -3.951 1 98.19 26 MET B N 1
ATOM 760 C CA . MET B 1 26 ? 5.98 -17.203 -4.07 1 98.19 26 MET B CA 1
ATOM 761 C C . MET B 1 26 ? 5.168 -17.859 -5.184 1 98.19 26 MET B C 1
ATOM 763 O O . MET B 1 26 ? 3.988 -17.562 -5.363 1 98.19 26 MET B O 1
ATOM 767 N N . GLU B 1 27 ? 5.777 -18.672 -5.938 1 97.88 27 GLU B N 1
ATOM 768 C CA . GLU B 1 27 ? 5.094 -19.641 -6.785 1 97.88 27 GLU B CA 1
ATOM 769 C C . GLU B 1 27 ? 5.324 -21.078 -6.293 1 97.88 27 GLU B C 1
ATOM 771 O O . GLU B 1 27 ? 6.465 -21.531 -6.23 1 97.88 27 GLU B O 1
ATOM 776 N N . GLN B 1 28 ? 4.238 -21.609 -5.949 1 92.94 28 GLN B N 1
ATOM 777 C CA . GLN B 1 28 ? 4.355 -22.875 -5.246 1 92.94 28 GLN B CA 1
ATOM 778 C C . GLN B 1 28 ? 5.238 -22.734 -4.004 1 92.94 28 GLN B C 1
ATOM 780 O O . GLN B 1 28 ? 4.91 -21.984 -3.084 1 92.94 28 GLN B O 1
ATOM 785 N N . ARG B 1 29 ? 6.387 -23.281 -3.861 1 89.75 29 ARG B N 1
ATOM 786 C CA . ARG B 1 29 ? 7.215 -23.234 -2.662 1 89.75 29 ARG B CA 1
ATOM 787 C C . ARG B 1 29 ? 8.523 -22.5 -2.93 1 89.75 29 ARG B C 1
ATOM 789 O O . ARG B 1 29 ? 9.422 -22.484 -2.084 1 89.75 29 ARG B O 1
ATOM 796 N N . HIS B 1 30 ? 8.516 -21.766 -4.062 1 95.94 30 HIS B N 1
ATOM 797 C CA . HIS B 1 30 ? 9.742 -21.062 -4.426 1 95.94 30 HIS B CA 1
ATOM 798 C C . HIS B 1 30 ? 9.539 -19.562 -4.461 1 95.94 30 HIS B C 1
ATOM 800 O O . HIS B 1 30 ? 8.555 -19.078 -5.02 1 95.94 30 HIS B O 1
ATOM 806 N N . GLU B 1 31 ? 10.453 -18.859 -3.807 1 97.62 31 GLU B N 1
ATOM 807 C CA . GLU B 1 31 ? 10.43 -17.406 -3.922 1 97.62 31 GLU B CA 1
ATOM 808 C C . GLU B 1 31 ? 10.781 -16.953 -5.336 1 97.62 31 GLU B C 1
ATOM 810 O O . GLU B 1 31 ? 11.805 -17.359 -5.883 1 97.62 31 GLU B O 1
ATOM 815 N N . VAL B 1 32 ? 9.953 -16.062 -5.945 1 97.88 32 VAL B N 1
ATOM 816 C CA . VAL B 1 32 ? 10.164 -15.695 -7.34 1 97.88 32 VAL B CA 1
ATOM 817 C C . VAL B 1 32 ? 10.438 -14.195 -7.434 1 97.88 32 VAL B C 1
ATOM 819 O O . VAL B 1 32 ? 10.938 -13.711 -8.453 1 97.88 32 VAL B O 1
ATOM 822 N N . ASP B 1 33 ? 10.086 -13.43 -6.398 1 96.06 33 ASP B N 1
ATOM 823 C CA . ASP B 1 33 ? 10.32 -11.984 -6.387 1 96.06 33 ASP B CA 1
ATOM 824 C C . ASP B 1 33 ? 10.242 -11.43 -4.969 1 96.06 33 ASP B C 1
ATOM 826 O O . ASP B 1 33 ? 9.625 -12.031 -4.094 1 96.06 33 ASP B O 1
ATOM 830 N N . ARG B 1 34 ? 10.992 -10.422 -4.711 1 96.5 34 ARG B N 1
ATOM 831 C CA . ARG B 1 34 ? 10.945 -9.641 -3.479 1 96.5 34 ARG B CA 1
ATOM 832 C C . ARG B 1 34 ? 10.859 -8.148 -3.775 1 96.5 34 ARG B C 1
ATOM 834 O O . ARG B 1 34 ? 11.797 -7.562 -4.316 1 96.5 34 ARG B O 1
ATOM 841 N N . VAL B 1 35 ? 9.672 -7.578 -3.471 1 96.25 35 VAL B N 1
ATOM 842 C CA . VAL B 1 35 ? 9.398 -6.188 -3.822 1 96.25 35 VAL B CA 1
ATOM 843 C C . VAL B 1 35 ? 8.742 -5.477 -2.641 1 96.25 35 VAL B C 1
ATOM 845 O O . VAL B 1 35 ? 8.711 -6.008 -1.527 1 96.25 35 VAL B O 1
ATOM 848 N N . THR B 1 36 ? 8.344 -4.27 -2.875 1 96.31 36 THR B N 1
ATOM 849 C CA . THR B 1 36 ? 7.684 -3.521 -1.812 1 96.31 36 THR B CA 1
ATOM 850 C C . THR B 1 36 ? 6.195 -3.373 -2.098 1 96.31 36 THR B C 1
ATOM 852 O O . THR B 1 36 ? 5.742 -3.627 -3.217 1 96.31 36 THR B O 1
ATOM 855 N N . LEU B 1 37 ? 5.461 -2.93 -1.082 1 96.69 37 LEU B N 1
ATOM 856 C CA . LEU B 1 37 ? 4.035 -2.674 -1.248 1 96.69 37 LEU B CA 1
ATOM 857 C C . LEU B 1 37 ? 3.795 -1.59 -2.295 1 96.69 37 LEU B C 1
ATOM 859 O O . LEU B 1 37 ? 2.779 -1.61 -2.994 1 96.69 37 LEU B O 1
ATOM 863 N N . ALA B 1 38 ? 4.742 -0.702 -2.523 1 95.12 38 ALA B N 1
ATOM 864 C CA . ALA B 1 38 ? 4.645 0.316 -3.566 1 95.12 38 ALA B CA 1
ATOM 865 C C . ALA B 1 38 ? 4.605 -0.321 -4.953 1 95.12 38 ALA B C 1
ATOM 867 O O . ALA B 1 38 ? 3.912 0.165 -5.848 1 95.12 38 ALA B O 1
ATOM 868 N N . THR B 1 39 ? 5.297 -1.367 -5.098 1 95.19 39 THR B N 1
ATOM 869 C CA . THR B 1 39 ? 5.289 -2.086 -6.367 1 95.19 39 THR B CA 1
ATOM 870 C C . THR B 1 39 ? 3.936 -2.748 -6.602 1 95.19 39 THR B C 1
ATOM 872 O O . THR B 1 39 ? 3.449 -2.791 -7.734 1 95.19 39 THR B O 1
ATOM 875 N N . ALA B 1 40 ? 3.424 -3.293 -5.5 1 96.5 40 ALA B N 1
ATOM 876 C CA . ALA B 1 40 ? 2.088 -3.875 -5.602 1 96.5 40 ALA B CA 1
ATOM 877 C C . ALA B 1 40 ? 1.058 -2.82 -5.996 1 96.5 40 ALA B C 1
ATOM 879 O O . ALA B 1 40 ? 0.154 -3.092 -6.789 1 96.5 40 ALA B O 1
ATOM 880 N N . TYR B 1 41 ? 1.223 -1.656 -5.465 1 96 41 TYR B N 1
ATOM 881 C CA . TYR B 1 41 ? 0.342 -0.551 -5.828 1 96 41 TYR B CA 1
ATOM 882 C C . TYR B 1 41 ? 0.5 -0.185 -7.297 1 96 41 TYR B C 1
ATOM 884 O O . TYR B 1 41 ? -0.489 0.052 -7.996 1 96 41 TYR B O 1
ATOM 892 N N . ALA B 1 42 ? 1.667 -0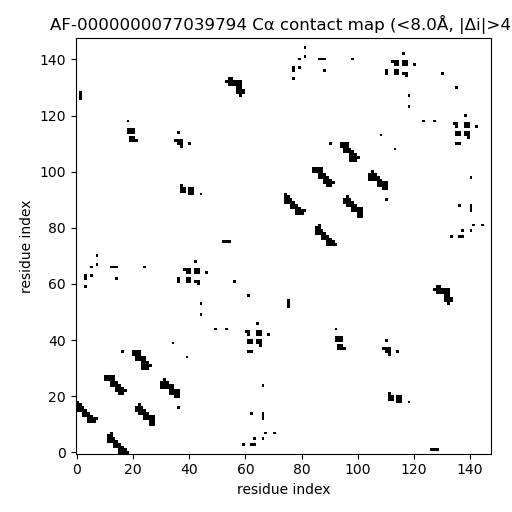.119 -7.805 1 93.56 42 ALA B N 1
ATOM 893 C CA . ALA B 1 42 ? 1.912 0.188 -9.211 1 93.56 42 ALA B CA 1
ATOM 894 C C . ALA B 1 42 ? 1.256 -0.847 -10.125 1 93.56 42 ALA B C 1
ATOM 896 O O . ALA B 1 42 ? 0.71 -0.502 -11.172 1 93.56 42 ALA B O 1
ATOM 897 N N . ALA B 1 43 ? 1.265 -2.125 -9.688 1 93.62 43 ALA B N 1
ATOM 898 C CA . ALA B 1 43 ? 0.61 -3.188 -10.445 1 93.62 43 ALA B CA 1
ATOM 899 C C . ALA B 1 43 ? -0.9 -2.973 -10.5 1 93.62 43 ALA B C 1
ATOM 901 O O . ALA B 1 43 ? -1.528 -3.205 -11.531 1 93.62 43 ALA B O 1
ATOM 902 N N . LEU B 1 44 ? -1.37 -2.537 -9.328 1 94.69 44 LEU B N 1
ATOM 903 C CA . LEU B 1 44 ? -2.803 -2.266 -9.273 1 94.69 44 LEU B CA 1
ATOM 904 C C . LEU B 1 44 ? -3.172 -1.099 -10.188 1 94.69 44 LEU B C 1
ATOM 906 O O . LEU B 1 44 ? -4.191 -1.145 -10.875 1 94.69 44 LEU B O 1
ATOM 910 N N . VAL B 1 45 ? -2.43 -0.079 -10.195 1 93.31 45 VAL B N 1
ATOM 911 C CA . VAL B 1 45 ? -2.658 1.087 -11.039 1 93.31 45 VAL B CA 1
ATOM 912 C C . VAL B 1 45 ? -2.654 0.668 -12.508 1 93.31 45 VAL B C 1
ATOM 914 O O . VAL B 1 45 ? -3.523 1.079 -13.281 1 93.31 45 VAL B O 1
ATOM 917 N N . GLU B 1 46 ? -1.718 -0.116 -12.828 1 89.44 46 GLU B N 1
ATOM 918 C CA . GLU B 1 46 ? -1.609 -0.595 -14.203 1 89.44 46 GLU B CA 1
ATOM 919 C C . GLU B 1 46 ? -2.836 -1.409 -14.602 1 89.44 46 GLU B C 1
ATOM 921 O O . GLU B 1 46 ? -3.287 -1.342 -15.75 1 89.44 46 GLU B O 1
ATOM 926 N N . ALA B 1 47 ? -3.283 -2.141 -13.648 1 88.62 47 ALA B N 1
ATOM 927 C CA . ALA B 1 47 ? -4.422 -3.014 -13.93 1 88.62 47 ALA B CA 1
ATOM 928 C C . ALA B 1 47 ? -5.727 -2.225 -13.938 1 88.62 47 ALA B C 1
ATOM 930 O O . ALA B 1 47 ? -6.742 -2.695 -14.461 1 88.62 47 ALA B O 1
ATOM 931 N N . SER B 1 48 ? -5.652 -1.09 -13.297 1 86.56 48 SER B N 1
ATOM 932 C CA . SER B 1 48 ? -6.871 -0.301 -13.148 1 86.56 48 SER B CA 1
ATOM 933 C C . SER B 1 48 ? -7.055 0.659 -14.32 1 86.56 48 SER B C 1
ATOM 935 O O . SER B 1 48 ? -6.074 1.084 -14.938 1 86.56 48 SER B O 1
ATOM 937 N N . GLU B 1 49 ? -8.227 0.759 -14.664 1 71.38 49 GLU B N 1
ATOM 938 C CA . GLU B 1 49 ? -8.516 1.742 -15.703 1 71.38 49 GLU B CA 1
ATOM 939 C C . GLU B 1 49 ? -8.133 3.15 -15.258 1 71.38 49 GLU B C 1
ATOM 941 O O . GLU B 1 49 ? -8.023 3.416 -14.055 1 71.38 49 GLU B O 1
ATOM 946 N N . GLN B 1 50 ? -7.637 4.02 -16.156 1 61.75 50 GLN B N 1
ATOM 947 C CA . GLN B 1 50 ? -7.035 5.344 -16.031 1 61.75 50 GLN B CA 1
ATOM 948 C C . GLN B 1 50 ? -7.734 6.16 -14.945 1 61.75 50 GLN B C 1
ATOM 950 O O . GLN B 1 50 ? -7.082 6.891 -14.188 1 61.75 50 GLN B O 1
ATOM 955 N N . GLU B 1 51 ? -8.984 5.969 -14.875 1 58.91 51 GLU B N 1
ATOM 956 C CA . GLU B 1 51 ? -9.641 6.961 -14.023 1 58.91 51 GLU B CA 1
ATOM 957 C C . GLU B 1 51 ? -10.109 6.336 -12.711 1 58.91 51 GLU B C 1
ATOM 959 O O . GLU B 1 51 ? -10.875 6.953 -11.969 1 58.91 51 GLU B O 1
ATOM 964 N N . ALA B 1 52 ? -9.5 5.348 -12.367 1 65.25 52 ALA B N 1
ATOM 965 C CA . ALA B 1 52 ? -10.078 4.699 -11.203 1 65.25 52 ALA B CA 1
ATOM 966 C C . ALA B 1 52 ? -9.594 5.355 -9.906 1 65.25 52 ALA B C 1
ATOM 968 O O . ALA B 1 52 ? -8.414 5.715 -9.797 1 65.25 52 ALA B O 1
ATOM 969 N N . ASP B 1 53 ? -10.594 5.652 -9.133 1 81.25 53 ASP B N 1
ATOM 970 C CA . ASP B 1 53 ? -10.289 6.086 -7.773 1 81.25 53 ASP B CA 1
ATOM 971 C C . ASP B 1 53 ? -9.82 4.918 -6.91 1 81.25 53 ASP B C 1
ATOM 973 O O . ASP B 1 53 ? -10.602 4.016 -6.602 1 81.25 53 ASP B O 1
ATOM 977 N N . LEU B 1 54 ? -8.531 4.949 -6.543 1 91.06 54 LEU B N 1
ATOM 978 C CA . LEU B 1 54 ? -7.938 3.801 -5.867 1 91.06 54 LEU B CA 1
ATOM 979 C C . LEU B 1 54 ? -7.793 4.066 -4.371 1 91.06 54 LEU B C 1
ATOM 981 O O . LEU B 1 54 ? -7.074 3.342 -3.678 1 91.06 54 LEU B O 1
ATOM 985 N N . ARG B 1 55 ? -8.578 5.062 -3.924 1 91.88 55 ARG B N 1
ATOM 986 C CA . ARG B 1 55 ? -8.539 5.383 -2.5 1 91.88 55 ARG B CA 1
ATOM 987 C C . ARG B 1 55 ? -9.031 4.211 -1.661 1 91.88 55 ARG B C 1
ATOM 989 O O . ARG B 1 55 ? -8.539 3.982 -0.552 1 91.88 55 ARG B O 1
ATOM 996 N N . ASP B 1 56 ? -9.922 3.426 -2.242 1 93.19 56 ASP B N 1
ATOM 997 C CA . ASP B 1 56 ? -10.539 2.344 -1.481 1 93.19 56 ASP B CA 1
ATOM 998 C C . ASP B 1 56 ? -9.875 1.004 -1.795 1 93.19 56 ASP B C 1
ATOM 1000 O O . ASP B 1 56 ? -10.312 -0.039 -1.298 1 93.19 56 ASP B O 1
ATOM 1004 N N . ALA B 1 57 ? -8.828 1.104 -2.588 1 94.25 57 ALA B N 1
ATOM 1005 C CA . ALA B 1 57 ? -8.094 -0.134 -2.84 1 94.25 57 ALA B CA 1
ATOM 1006 C C . ALA B 1 57 ? -7.465 -0.672 -1.558 1 94.25 57 ALA B C 1
ATOM 1008 O O . ALA B 1 57 ? -6.934 0.094 -0.751 1 94.25 57 ALA B O 1
ATOM 1009 N N . THR B 1 58 ? -7.504 -1.939 -1.415 1 96.06 58 THR B N 1
ATOM 1010 C CA . THR B 1 58 ? -7.039 -2.566 -0.183 1 96.06 58 THR B CA 1
ATOM 1011 C C . THR B 1 58 ? -5.641 -3.15 -0.37 1 96.06 58 THR B C 1
ATOM 1013 O O . THR B 1 58 ? -5.188 -3.344 -1.5 1 96.06 58 THR B O 1
ATOM 1016 N N . VAL B 1 59 ? -5.105 -3.465 0.767 1 96.38 59 VAL B N 1
ATOM 1017 C CA . VAL B 1 59 ? -3.824 -4.164 0.77 1 96.38 59 VAL B CA 1
ATOM 1018 C C . VAL B 1 59 ? -3.959 -5.492 0.027 1 96.38 59 VAL B C 1
ATOM 1020 O O . VAL B 1 59 ? -3.139 -5.812 -0.836 1 96.38 59 VAL B O 1
ATOM 1023 N N . GLU B 1 60 ? -5.043 -6.168 0.311 1 96.44 60 GLU B N 1
ATOM 1024 C CA . GLU B 1 60 ? -5.25 -7.449 -0.364 1 96.44 60 GLU B CA 1
ATOM 1025 C C . GLU B 1 60 ? -5.383 -7.258 -1.873 1 96.44 60 GLU B C 1
ATOM 1027 O O . GLU B 1 60 ? -4.824 -8.031 -2.652 1 96.44 60 GLU B O 1
ATOM 1032 N N . GLY B 1 61 ? -6.09 -6.219 -2.221 1 95.38 61 GLY B N 1
ATOM 1033 C CA . GLY B 1 61 ? -6.25 -5.941 -3.641 1 95.38 61 GLY B CA 1
ATOM 1034 C C . GLY B 1 61 ? -4.934 -5.664 -4.344 1 95.38 61 GLY B C 1
ATOM 1035 O O . GLY B 1 61 ? -4.719 -6.121 -5.469 1 95.38 61 GLY B O 1
ATOM 1036 N N . MET B 1 62 ? -4.137 -4.973 -3.682 1 96.56 62 MET B N 1
ATOM 1037 C CA . MET B 1 62 ? -2.83 -4.648 -4.242 1 96.56 62 MET B CA 1
ATOM 1038 C C . MET B 1 62 ? -1.985 -5.91 -4.414 1 96.56 62 MET B C 1
ATOM 1040 O O . MET B 1 62 ? -1.345 -6.094 -5.449 1 96.56 62 MET B O 1
ATOM 1044 N N . MET B 1 63 ? -2.043 -6.758 -3.412 1 97.25 63 MET B N 1
ATOM 1045 C CA . MET B 1 63 ? -1.26 -7.988 -3.457 1 97.25 63 MET B CA 1
ATOM 1046 C C . MET B 1 63 ? -1.773 -8.922 -4.551 1 97.25 63 MET B C 1
ATOM 1048 O O . MET B 1 63 ? -0.984 -9.562 -5.25 1 97.25 63 MET B O 1
ATOM 1052 N N . ARG B 1 64 ? -3.014 -8.93 -4.727 1 97.38 64 ARG B N 1
ATOM 1053 C CA . ARG B 1 64 ? -3.586 -9.75 -5.789 1 97.38 64 ARG B CA 1
ATOM 1054 C C . ARG B 1 64 ? -3.191 -9.219 -7.164 1 97.38 64 ARG B C 1
ATOM 1056 O O . ARG B 1 64 ? -2.904 -10 -8.078 1 97.38 64 ARG B O 1
ATOM 1063 N N . ALA B 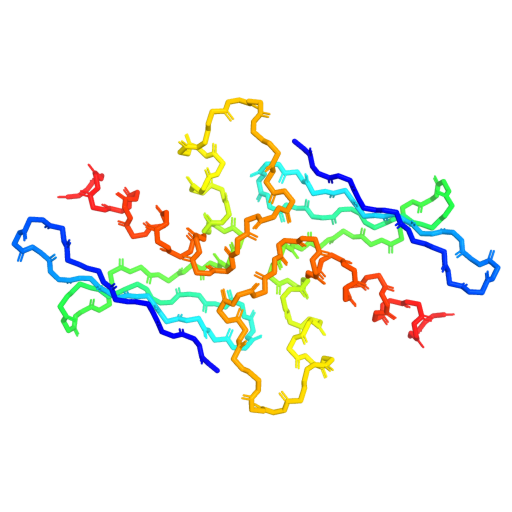1 65 ? -3.191 -7.934 -7.301 1 96.56 65 ALA B N 1
ATOM 1064 C CA . ALA B 1 65 ? -2.779 -7.328 -8.562 1 96.56 65 ALA B CA 1
ATOM 1065 C C . ALA B 1 65 ? -1.327 -7.672 -8.891 1 96.56 65 ALA B C 1
ATOM 1067 O O . ALA B 1 65 ? -0.982 -7.91 -10.047 1 96.56 65 ALA B O 1
ATOM 1068 N N . LEU B 1 66 ? -0.53 -7.668 -7.855 1 97 66 LEU B N 1
ATOM 1069 C CA . LEU B 1 66 ? 0.871 -8.039 -8.023 1 97 66 LEU B CA 1
ATOM 1070 C C . LEU B 1 66 ? 0.999 -9.469 -8.531 1 97 66 LEU B C 1
ATOM 1072 O O . LEU B 1 66 ? 1.76 -9.734 -9.469 1 97 66 LEU B O 1
ATOM 1076 N N . ILE B 1 67 ? 0.232 -10.391 -7.891 1 97.94 67 ILE B N 1
ATOM 1077 C CA . ILE B 1 67 ? 0.248 -11.789 -8.289 1 97.94 67 ILE B CA 1
ATOM 1078 C C . ILE B 1 67 ? -0.178 -11.914 -9.75 1 97.94 67 ILE B C 1
ATOM 1080 O O . ILE B 1 67 ? 0.497 -12.57 -10.547 1 97.94 67 ILE B O 1
ATOM 1084 N N . GLN B 1 68 ? -1.206 -11.234 -10.086 1 97.25 68 GLN B N 1
ATOM 1085 C CA . GLN B 1 68 ? -1.731 -11.305 -11.445 1 97.25 68 GLN B CA 1
ATOM 1086 C C . GLN B 1 68 ? -0.732 -10.742 -12.453 1 97.25 68 GLN B C 1
ATOM 1088 O O . GLN B 1 68 ? -0.553 -11.305 -13.531 1 97.25 68 GLN B O 1
ATOM 1093 N N . GLY B 1 69 ? -0.165 -9.617 -12.086 1 95.5 69 GLY B N 1
ATOM 1094 C CA . GLY B 1 69 ? 0.837 -9.039 -12.969 1 95.5 69 GLY B CA 1
ATOM 1095 C C . GLY B 1 69 ? 2.012 -9.961 -13.227 1 95.5 69 GLY B C 1
ATOM 1096 O O . GLY B 1 69 ? 2.467 -10.094 -14.367 1 95.5 69 GLY B O 1
ATOM 1097 N N . TYR B 1 70 ? 2.51 -10.555 -12.156 1 96.44 70 TYR B N 1
ATOM 1098 C CA . TYR B 1 70 ? 3.621 -11.484 -12.297 1 96.44 70 TYR B CA 1
ATOM 1099 C C . TYR B 1 70 ? 3.236 -12.672 -13.172 1 96.44 70 TYR B C 1
ATOM 1101 O O . TYR B 1 70 ? 4.004 -13.086 -14.039 1 96.44 70 TYR B O 1
ATOM 1109 N N . ALA B 1 71 ? 2.066 -13.281 -12.953 1 96.19 71 ALA B N 1
ATOM 1110 C CA . ALA B 1 71 ? 1.597 -14.445 -13.695 1 96.19 71 ALA B CA 1
ATOM 1111 C C . ALA B 1 71 ? 1.506 -14.141 -15.195 1 96.19 71 ALA B C 1
ATOM 1113 O O . ALA B 1 71 ? 1.807 -15 -16.031 1 96.19 71 ALA B O 1
ATOM 1114 N N . ARG B 1 72 ? 1.122 -12.977 -15.484 1 94.62 72 ARG B N 1
ATOM 1115 C CA . ARG B 1 72 ? 0.946 -12.586 -16.875 1 94.62 72 ARG B CA 1
ATOM 1116 C C . ARG B 1 72 ? 2.293 -12.445 -17.578 1 94.62 72 ARG B C 1
ATOM 1118 O O . ARG B 1 72 ? 2.395 -12.664 -18.797 1 94.62 72 ARG B O 1
ATOM 1125 N N . SER B 1 73 ? 3.248 -12.047 -16.875 1 93 73 SER B N 1
ATOM 1126 C CA . SER B 1 73 ? 4.535 -11.742 -17.484 1 93 73 SER B CA 1
ATOM 1127 C C . SER B 1 73 ? 5.457 -12.961 -17.469 1 93 73 SER B C 1
ATOM 1129 O O . SER B 1 73 ? 6.562 -12.914 -18.016 1 93 73 SER B O 1
ATOM 1131 N N . HIS B 1 74 ? 5.113 -14 -16.828 1 88.56 74 HIS B N 1
ATOM 1132 C CA . HIS B 1 74 ? 5.902 -15.227 -16.734 1 88.56 74 HIS B CA 1
ATOM 1133 C C . HIS B 1 74 ? 5.031 -16.469 -16.953 1 88.56 74 HIS B C 1
ATOM 1135 O O . HIS B 1 74 ? 5.48 -17.453 -17.516 1 88.56 74 HIS B O 1
#

Sequence (148 aa):
MIDVFQTIGSRAFSAHLAKDGMVTLMEQRHEVDRVTLATAYAALVEASEQEADLRDATVEGMMRALIQGYARSHMIDVFQTIGSRAFSAHLAKDGMVTLMEQRHEVDRVTLATAYAALVEASEQEADLRDATVEGMMRALIQGYARSH

Nearest PDB structures (foldseek):
  4mc7-assembly1_B  TM=8.273E-01  e=6.158E-01  Influenza A virus
  6xt9-assembly1_I  TM=7.625E-01  e=2.729E+00  Homo sapiens
  6nxf-assembly1_B  TM=5.851E-01  e=2.129E+00  Mus musculus
  6ap4-assembly1_A  TM=5.849E-01  e=5.074E+00  Acinetobacter baumannii
  4mc7-assembly1_B  TM=8.276E-01  e=6.158E-01  Influenza A virus

pLDDT: mean 93.1, std 7.77, range [58.91, 98.25]

Solvent-accessible surface area (backbone atoms only — not comparable to full-atom values): 7951 Å² total; per-residue (Å²): 121,47,80,47,77,48,70,57,90,93,45,46,35,36,38,38,35,44,70,77,20,40,29,41,32,27,50,70,92,40,80,75,47,78,48,40,44,21,55,18,43,30,33,32,54,69,73,37,64,92,80,59,80,57,52,75,40,24,47,48,54,18,50,50,27,32,51,50,51,51,60,72,77,102,120,47,79,46,79,50,70,56,91,90,45,49,35,35,40,38,36,45,69,77,21,42,29,41,32,26,49,70,92,40,81,75,48,78,48,41,44,21,54,18,42,30,35,31,53,71,72,37,63,93,79,60,80,58,51,74,39,24,46,47,53,19,50,50,27,33,52,52,50,50,59,73,77,101